Protein AF-A0A4V5P9Q8-F1 (afdb_monomer_lite)

Foldseek 3Di:
DPDCVVCLVVLQVDDQVVLVVVVVVCLVVVNDDPVCVVSSHDPVCCVVVVVVVVVSVQVPLPLEAAPPPDPDAAQPDALVNLLVSQQSRANNAEYHQARPARYELSSLLSNLARYLYQEYEHANYQYALVSLLSNCPGPNNQRHAEYHHENHPRYDVVSVVSCVVRYPDYHYDDPPDD

pLDDT: mean 72.78, std 16.83, range [31.58, 96.69]

Structure (mmCIF, N/CA/C/O backbone):
data_AF-A0A4V5P9Q8-F1
#
_entry.id   AF-A0A4V5P9Q8-F1
#
loop_
_atom_site.group_PDB
_atom_site.id
_atom_site.type_symbol
_atom_site.label_atom_id
_atom_site.label_alt_id
_atom_site.label_comp_id
_atom_site.label_asym_id
_atom_site.label_entity_id
_atom_site.label_seq_id
_atom_site.pdbx_PDB_ins_code
_atom_site.Cartn_x
_atom_site.Cartn_y
_atom_site.Cartn_z
_atom_site.occupancy
_atom_site.B_iso_or_equiv
_atom_site.auth_seq_id
_atom_site.auth_comp_id
_atom_site.auth_asym_id
_atom_site.auth_atom_id
_atom_site.pdbx_PDB_model_num
ATOM 1 N N . MET A 1 1 ? -2.378 26.203 17.523 1.00 41.25 1 MET A N 1
ATOM 2 C CA . MET A 1 1 ? -2.763 25.048 18.369 1.00 41.25 1 MET A CA 1
ATOM 3 C C . MET A 1 1 ? -2.561 25.432 19.824 1.00 41.25 1 MET A C 1
ATOM 5 O O . MET A 1 1 ? -1.492 25.933 20.150 1.00 41.25 1 MET A O 1
ATOM 9 N N . LYS A 1 2 ? -3.575 25.281 20.684 1.00 48.28 2 LYS A N 1
ATOM 10 C CA . LYS A 1 2 ? -3.426 25.545 22.123 1.00 48.28 2 LYS A CA 1
ATOM 11 C C . LYS A 1 2 ? -2.666 24.370 22.743 1.00 48.28 2 LYS A C 1
ATOM 13 O O . LYS A 1 2 ? -3.079 23.227 22.584 1.00 48.28 2 LYS A O 1
ATOM 18 N N . ASN A 1 3 ? -1.535 24.648 23.386 1.00 57.50 3 ASN A N 1
ATOM 19 C CA . ASN A 1 3 ? -0.688 23.628 23.993 1.00 57.50 3 ASN A CA 1
ATOM 20 C C . ASN A 1 3 ? -1.387 23.064 25.242 1.00 57.50 3 ASN A C 1
ATOM 22 O O . ASN A 1 3 ? -1.400 23.709 26.291 1.00 57.50 3 ASN A O 1
ATOM 26 N N . ILE A 1 4 ? -2.004 21.885 25.107 1.00 62.84 4 ILE A N 1
ATOM 27 C CA . ILE A 1 4 ? -2.715 21.175 26.187 1.00 62.84 4 ILE A CA 1
ATOM 28 C C . ILE A 1 4 ? -1.808 20.884 27.389 1.00 62.84 4 ILE A C 1
ATOM 30 O O . ILE A 1 4 ? -2.315 20.685 28.490 1.00 62.84 4 ILE A O 1
ATOM 34 N N . SER A 1 5 ? -0.481 20.942 27.215 1.00 63.44 5 SER A N 1
ATOM 35 C CA . SER A 1 5 ? 0.490 20.750 28.295 1.00 63.44 5 SER A CA 1
ATOM 36 C C . SER A 1 5 ? 0.242 21.643 29.511 1.00 63.44 5 SER A C 1
ATOM 38 O O . SER A 1 5 ? 0.500 21.226 30.636 1.00 63.44 5 SER A O 1
ATOM 40 N N . ARG A 1 6 ? -0.320 22.840 29.297 1.00 71.19 6 ARG A N 1
ATOM 41 C CA . ARG A 1 6 ? -0.666 23.786 30.366 1.00 71.19 6 ARG A CA 1
ATOM 42 C C . ARG A 1 6 ? -1.821 23.335 31.262 1.00 71.19 6 ARG A C 1
ATOM 44 O O . ARG A 1 6 ? -1.944 23.876 32.350 1.00 71.19 6 ARG A O 1
ATOM 51 N N . TYR A 1 7 ? -2.632 22.373 30.826 1.00 72.94 7 TYR A N 1
ATOM 52 C CA . TYR A 1 7 ? -3.821 21.895 31.544 1.00 72.94 7 TYR A CA 1
ATOM 53 C C . TYR A 1 7 ? -3.687 20.437 32.014 1.00 72.94 7 TYR A C 1
ATOM 55 O O . TYR A 1 7 ? -4.655 19.847 32.483 1.00 72.94 7 TYR A O 1
ATOM 63 N N . ILE A 1 8 ? -2.502 19.825 31.884 1.00 68.69 8 ILE A N 1
ATOM 64 C CA . ILE A 1 8 ? -2.277 18.404 32.213 1.00 68.69 8 ILE A CA 1
ATOM 65 C C . ILE A 1 8 ? -2.621 18.085 33.673 1.00 68.69 8 ILE A C 1
ATOM 67 O O . ILE A 1 8 ? -3.188 17.031 33.953 1.00 68.69 8 ILE A O 1
ATOM 71 N N . THR A 1 9 ? -2.297 18.984 34.602 1.00 73.56 9 THR A N 1
ATOM 72 C CA . THR A 1 9 ? -2.613 18.822 36.028 1.00 73.56 9 THR A CA 1
ATOM 73 C C . THR A 1 9 ? -4.116 18.760 36.271 1.00 73.56 9 THR A C 1
ATOM 75 O O . THR A 1 9 ? -4.581 17.895 37.008 1.00 73.56 9 THR A O 1
ATOM 78 N N . ASP A 1 10 ? -4.879 19.606 35.584 1.00 77.44 10 ASP A N 1
ATOM 79 C CA . ASP A 1 10 ? -6.332 19.680 35.734 1.00 77.44 10 ASP A CA 1
ATOM 80 C C . ASP A 1 10 ? -7.002 18.469 35.077 1.00 77.44 10 ASP A C 1
ATOM 82 O O . ASP A 1 10 ? -7.921 17.879 35.641 1.00 77.44 10 ASP A O 1
ATOM 86 N N . ILE A 1 11 ? -6.477 18.029 33.926 1.00 72.81 11 ILE A N 1
ATOM 87 C CA . ILE A 1 11 ? -6.927 16.823 33.217 1.00 72.81 11 ILE A CA 1
ATOM 88 C C . ILE A 1 11 ? -6.745 15.575 34.091 1.00 72.81 11 ILE A C 1
ATOM 90 O O . ILE A 1 11 ? -7.640 14.729 34.139 1.00 72.81 11 ILE A O 1
ATOM 94 N N . LYS A 1 12 ? -5.633 15.462 34.831 1.00 72.94 12 LYS A N 1
ATOM 95 C CA . LYS A 1 12 ? -5.390 14.338 35.757 1.00 72.94 12 LYS A CA 1
ATOM 96 C C . LYS A 1 12 ? -6.450 14.232 36.844 1.00 72.94 12 LYS A C 1
ATOM 98 O O . LYS A 1 12 ? -6.813 13.112 37.205 1.00 72.94 12 LYS A O 1
ATOM 103 N N . LEU A 1 13 ? -6.958 15.363 37.321 1.00 80.12 13 LEU A N 1
ATOM 104 C CA . LEU A 1 13 ? -7.962 15.434 38.382 1.00 80.12 13 LEU A CA 1
ATOM 105 C C . LEU A 1 13 ? -9.392 15.192 37.877 1.00 80.12 13 LEU A C 1
ATOM 107 O O . LEU A 1 13 ? -10.311 15.082 38.687 1.00 80.12 13 LEU A O 1
ATOM 111 N N . LEU A 1 14 ? -9.601 15.077 36.559 1.00 77.19 14 LEU A N 1
ATOM 112 C CA . LEU A 1 14 ? -10.935 14.863 36.010 1.00 77.19 14 LEU A CA 1
ATOM 113 C C . LEU A 1 14 ? -11.509 13.487 36.399 1.00 77.19 14 LEU A C 1
ATOM 115 O O . LEU A 1 14 ? -10.809 12.469 36.298 1.00 77.19 14 LEU A O 1
ATOM 119 N N . PRO A 1 15 ? -12.805 13.441 36.754 1.00 77.25 15 PRO A N 1
ATOM 120 C CA . PRO A 1 15 ? -13.561 12.206 36.900 1.00 77.25 15 PRO A CA 1
ATOM 121 C C . PRO A 1 15 ? -13.495 11.314 35.643 1.00 77.25 15 PRO A C 1
ATOM 123 O O . PRO A 1 15 ? -13.427 11.844 34.525 1.00 77.25 15 PRO A O 1
ATOM 126 N N . PRO A 1 16 ? -13.574 9.975 35.786 1.00 68.81 16 PRO A N 1
ATOM 127 C CA . PRO A 1 16 ? -13.440 9.026 34.671 1.00 68.81 16 PRO A CA 1
ATOM 128 C C . PRO A 1 16 ? -14.396 9.307 33.500 1.00 68.81 16 PRO A C 1
ATOM 130 O O . PRO A 1 16 ? -13.974 9.403 32.352 1.00 68.81 16 PRO A O 1
ATOM 133 N N . ASN A 1 17 ? -15.666 9.583 33.797 1.00 68.25 17 ASN A N 1
ATOM 134 C CA . ASN A 1 17 ? -16.697 9.902 32.805 1.00 68.25 17 ASN A CA 1
ATOM 135 C C . ASN A 1 17 ? -16.418 11.192 32.007 1.00 68.25 17 ASN A C 1
ATOM 137 O O . ASN A 1 17 ? -16.868 11.326 30.866 1.00 68.25 17 ASN A O 1
ATOM 141 N N . ILE A 1 18 ? -15.698 12.159 32.588 1.00 76.62 18 ILE A N 1
ATOM 142 C CA . ILE A 1 18 ? -15.292 13.388 31.890 1.00 76.62 18 ILE A CA 1
ATOM 143 C C . ILE A 1 18 ? -14.059 13.117 31.023 1.00 76.62 18 ILE A C 1
ATOM 145 O O . ILE A 1 18 ? -14.000 13.601 29.891 1.00 76.62 18 ILE A O 1
ATOM 149 N N . LYS A 1 19 ? -13.118 12.296 31.506 1.00 72.56 19 LYS A N 1
ATOM 150 C CA . LYS A 1 19 ? -11.954 11.841 30.729 1.00 72.56 19 LYS A CA 1
ATOM 151 C C . LYS A 1 19 ? -12.367 11.073 29.474 1.00 72.56 19 LYS A C 1
ATOM 153 O O . LYS A 1 19 ? -11.861 11.378 28.397 1.00 72.56 19 LYS A O 1
ATOM 158 N N . ASP A 1 20 ? -13.364 10.197 29.569 1.00 66.88 20 ASP A N 1
ATOM 159 C CA . ASP A 1 20 ? -13.882 9.454 28.412 1.00 66.88 20 ASP A CA 1
ATOM 160 C C . ASP A 1 20 ? -14.514 10.384 27.356 1.00 66.88 20 ASP A C 1
ATOM 162 O O . ASP A 1 20 ? -14.296 10.230 26.149 1.00 66.88 20 ASP A O 1
ATOM 166 N N . ARG A 1 21 ? -15.263 11.409 27.793 1.00 69.56 21 ARG A N 1
ATOM 167 C CA . ARG A 1 21 ? -15.819 12.434 26.889 1.00 69.56 21 ARG A CA 1
ATOM 168 C C . ARG A 1 21 ? -14.725 13.283 26.243 1.00 69.56 21 ARG A C 1
ATOM 170 O O . ARG A 1 21 ? -14.795 13.547 25.042 1.00 69.56 21 ARG A O 1
ATOM 177 N N . LEU A 1 22 ? -13.721 13.691 27.019 1.00 72.19 22 LEU A N 1
ATOM 178 C CA . LEU A 1 22 ? -12.580 14.470 26.539 1.00 72.19 22 LEU A CA 1
ATOM 179 C C . LEU A 1 22 ? -11.778 13.681 25.496 1.00 72.19 22 LEU A C 1
ATOM 181 O O . LEU A 1 22 ? -11.485 14.203 24.421 1.00 72.19 22 LEU A O 1
ATOM 185 N N . PHE A 1 23 ? -11.512 12.405 25.772 1.00 68.19 23 PHE A N 1
ATOM 186 C CA . PHE A 1 23 ? -10.877 11.478 24.845 1.00 68.19 23 PHE A CA 1
ATOM 187 C C . PHE A 1 23 ? -11.643 11.387 23.517 1.00 68.19 23 PHE A C 1
ATOM 189 O O . PHE A 1 23 ? -11.046 11.543 22.450 1.00 68.19 23 PHE A O 1
ATOM 196 N N . LYS A 1 24 ? -12.973 11.221 23.560 1.00 57.22 24 LYS A N 1
ATOM 197 C CA . LYS A 1 24 ? -13.806 11.131 22.348 1.00 57.22 24 LYS A CA 1
ATOM 198 C C . LYS A 1 24 ? -13.739 12.403 21.496 1.00 57.22 24 LYS A C 1
ATOM 200 O O . LYS A 1 24 ? -13.590 12.315 20.280 1.00 57.22 24 LYS A O 1
ATOM 205 N N . ILE A 1 25 ? -13.806 13.579 22.122 1.00 58.94 25 ILE A N 1
ATOM 206 C CA . ILE A 1 25 ? -13.705 14.870 21.422 1.00 58.94 25 ILE A CA 1
ATOM 207 C C . ILE A 1 25 ? -12.318 15.032 20.782 1.00 58.94 25 ILE A C 1
ATOM 209 O O . ILE A 1 25 ? -12.221 15.363 19.601 1.00 58.94 25 ILE A O 1
ATOM 213 N N . MET A 1 26 ? -11.247 14.750 21.530 1.00 63.28 26 MET A N 1
ATOM 214 C CA . MET A 1 26 ? -9.870 14.876 21.035 1.00 63.28 26 MET A CA 1
ATOM 215 C C . MET A 1 26 ? -9.541 13.862 19.933 1.00 63.28 26 MET A C 1
ATOM 217 O O . MET A 1 26 ? -8.781 14.185 19.018 1.00 63.28 26 MET A O 1
ATOM 221 N N . SER A 1 27 ? -10.135 12.666 19.991 1.00 55.69 27 SER A N 1
ATOM 222 C CA . SER A 1 27 ? -10.032 11.642 18.948 1.00 55.69 27 SER A CA 1
ATOM 223 C C . SER A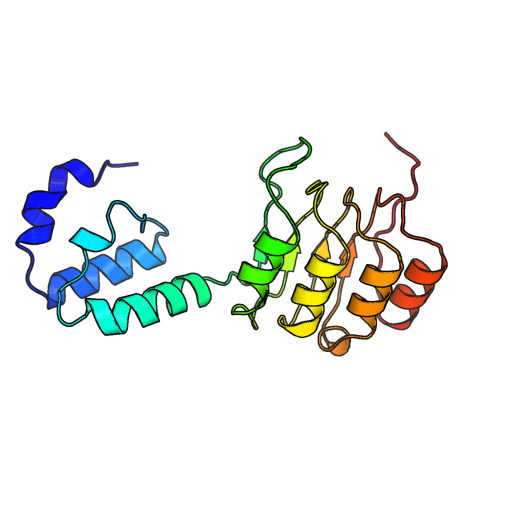 1 27 ? -10.647 12.125 17.633 1.00 55.69 27 SER A C 1
ATOM 225 O O . SER A 1 27 ? -9.966 12.117 16.609 1.00 55.69 27 SER A O 1
ATOM 227 N N . VAL A 1 28 ? -11.883 12.638 17.664 1.00 52.72 28 VAL A N 1
ATOM 228 C CA . VAL A 1 28 ? -12.575 13.171 16.471 1.00 52.72 28 VAL A CA 1
ATOM 229 C C . VAL A 1 28 ? -11.836 14.370 15.870 1.00 52.72 28 VAL A C 1
ATOM 231 O O . VAL A 1 28 ? -11.835 14.557 14.657 1.00 52.72 28 VAL A O 1
ATOM 234 N N . GLN A 1 29 ? -11.178 15.175 16.704 1.00 57.53 29 GLN A N 1
ATOM 235 C CA . GLN A 1 29 ? -10.422 16.350 16.269 1.00 57.53 29 GLN A CA 1
ATOM 236 C C . GLN A 1 29 ? -8.985 16.038 15.815 1.00 57.53 29 GLN A C 1
ATOM 238 O O . GLN A 1 29 ? -8.269 16.963 15.428 1.00 57.53 29 GLN A O 1
ATOM 243 N N . GLY A 1 30 ? -8.534 14.778 15.882 1.00 58.69 30 GLY A N 1
ATOM 244 C CA . GLY A 1 30 ? -7.168 14.390 15.509 1.00 58.69 30 GLY A CA 1
ATOM 245 C C . GLY A 1 30 ? -6.083 14.990 16.413 1.00 58.69 30 GLY A C 1
ATOM 246 O O . GLY A 1 30 ? -4.952 15.188 15.979 1.00 58.69 30 GLY A O 1
ATOM 247 N N . GLN A 1 31 ? -6.420 15.318 17.663 1.00 62.53 31 GL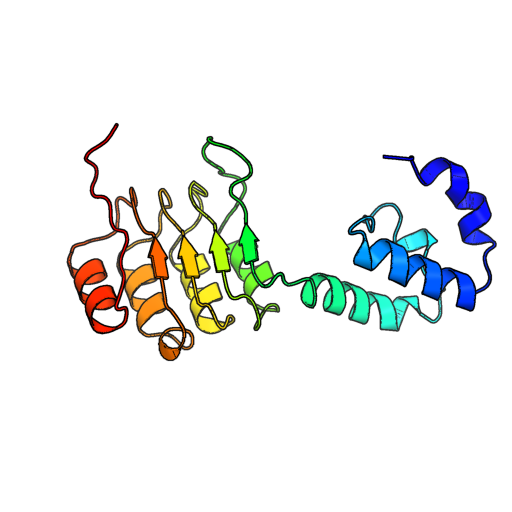N A N 1
ATOM 248 C CA . GLN A 1 31 ? -5.516 15.978 18.615 1.00 62.53 31 GLN A CA 1
ATOM 249 C C . GLN A 1 31 ? -4.870 15.001 19.607 1.00 62.53 31 GLN A C 1
ATOM 251 O O . GLN A 1 31 ? -4.185 15.433 20.535 1.00 62.53 31 GLN A O 1
ATOM 256 N N . ILE A 1 32 ? -5.078 13.693 19.435 1.00 59.94 32 ILE A N 1
ATOM 257 C CA . ILE A 1 32 ? -4.432 12.668 20.259 1.00 59.94 32 ILE A CA 1
ATOM 258 C C . ILE A 1 32 ? -3.000 12.457 19.774 1.00 59.94 32 ILE A C 1
ATOM 260 O O . ILE A 1 32 ? -2.751 12.171 18.605 1.00 59.94 32 ILE A O 1
ATOM 264 N N . THR A 1 33 ? -2.056 12.575 20.698 1.00 60.56 33 THR A N 1
ATOM 265 C CA . THR A 1 33 ? -0.628 12.358 20.473 1.00 60.56 33 THR A CA 1
ATOM 266 C C . THR A 1 33 ? -0.091 11.391 21.521 1.00 60.56 33 THR A C 1
ATOM 268 O O . THR A 1 33 ? -0.658 11.237 22.604 1.00 60.56 33 THR A O 1
ATOM 271 N N . HIS A 1 34 ? 1.064 10.780 21.250 1.00 56.22 34 HIS A N 1
ATOM 272 C CA . HIS A 1 34 ? 1.743 9.924 22.229 1.00 56.22 34 HIS A CA 1
ATOM 273 C C . HIS A 1 34 ? 2.029 10.650 23.563 1.00 56.22 34 HIS A C 1
ATOM 275 O O . HIS A 1 34 ? 2.121 10.021 24.610 1.00 56.22 34 HIS A O 1
ATOM 281 N N . SER A 1 35 ? 2.157 11.981 23.543 1.00 62.75 35 SER A N 1
ATOM 282 C CA . SER A 1 35 ? 2.457 12.795 24.726 1.00 62.75 35 SER A CA 1
ATOM 283 C C . SER A 1 35 ? 1.243 13.160 25.585 1.00 62.75 35 SER A C 1
ATOM 285 O O . SER A 1 35 ? 1.431 13.492 26.751 1.00 62.75 35 SER A O 1
ATOM 287 N N . ASN A 1 36 ? 0.018 13.122 25.050 1.00 64.00 36 ASN A N 1
ATOM 288 C CA . ASN A 1 36 ? -1.190 13.476 25.809 1.00 64.00 36 ASN A CA 1
ATOM 289 C C . ASN A 1 36 ? -2.087 12.271 26.128 1.00 64.00 36 ASN A C 1
ATOM 291 O O . ASN A 1 36 ? -2.878 12.331 27.069 1.00 64.00 36 ASN A O 1
ATOM 295 N N . ILE A 1 37 ? -1.919 11.162 25.405 1.00 63.91 37 ILE A N 1
ATOM 296 C CA . ILE A 1 37 ? -2.753 9.968 25.535 1.00 63.91 37 ILE A CA 1
ATOM 297 C C . ILE A 1 37 ? -2.718 9.356 26.940 1.00 63.91 37 ILE A C 1
ATOM 299 O O . ILE A 1 37 ? -3.743 8.927 27.453 1.00 63.91 37 ILE A O 1
ATOM 303 N N . SER A 1 38 ? -1.565 9.345 27.610 1.00 68.62 38 SER A N 1
ATOM 304 C CA . SER A 1 38 ? -1.450 8.770 28.954 1.00 68.62 38 SER A CA 1
ATOM 305 C C . SER A 1 38 ? -2.202 9.566 30.020 1.00 68.62 38 SER A C 1
ATOM 307 O O . SER A 1 38 ? -2.535 8.995 31.056 1.00 68.62 38 SER A O 1
ATOM 309 N N . GLU A 1 39 ? -2.452 10.853 29.761 1.00 73.25 39 GLU A N 1
ATOM 310 C CA . GLU A 1 39 ? -3.049 11.796 30.711 1.00 73.25 39 GLU A CA 1
ATOM 311 C C . GLU A 1 39 ? -4.572 11.872 30.589 1.00 73.25 39 GLU A C 1
ATOM 313 O O . GLU A 1 39 ? -5.269 12.077 31.583 1.00 73.25 39 GLU A O 1
ATOM 318 N N . ILE A 1 40 ? -5.097 11.660 29.381 1.00 68.62 40 ILE A N 1
ATOM 319 C CA . ILE A 1 40 ? -6.540 11.678 29.105 1.00 68.62 40 ILE A CA 1
ATOM 320 C C . ILE A 1 40 ? -7.231 10.333 29.385 1.00 68.62 40 ILE A C 1
ATOM 322 O O . ILE A 1 40 ? -8.455 10.280 29.368 1.00 68.62 40 ILE A O 1
ATOM 326 N N . LEU A 1 41 ? -6.480 9.255 29.649 1.00 58.00 41 LEU A N 1
ATOM 327 C CA . LEU A 1 41 ? -7.021 7.907 29.875 1.00 58.00 41 LEU A CA 1
ATOM 328 C C . LEU A 1 41 ? -7.085 7.536 31.364 1.00 58.00 41 LEU A C 1
ATOM 330 O O . LEU A 1 41 ? -6.107 7.685 32.099 1.00 58.00 41 LEU A O 1
ATOM 334 N N . HIS A 1 42 ? -8.221 6.986 31.804 1.00 64.44 42 HIS A N 1
ATOM 335 C CA . HIS A 1 42 ? -8.386 6.412 33.143 1.00 64.44 42 HIS A CA 1
ATOM 336 C C . HIS A 1 42 ? -7.848 4.958 33.190 1.00 64.44 42 HIS A C 1
ATOM 338 O O . HIS A 1 42 ? -7.920 4.256 32.184 1.00 64.44 42 HIS A O 1
ATOM 344 N N . PRO A 1 43 ? -7.270 4.473 34.309 1.00 49.25 43 PRO A N 1
ATOM 345 C CA . PRO A 1 43 ? -6.651 3.143 34.418 1.00 49.25 43 PRO A CA 1
ATOM 346 C C . PRO A 1 43 ? -7.520 1.950 33.996 1.00 49.25 43 PRO A C 1
ATOM 348 O O . PRO A 1 43 ? -7.005 1.065 33.320 1.00 49.25 43 PRO A O 1
ATOM 351 N N . GLU A 1 44 ? -8.812 1.926 34.322 1.00 49.44 44 GLU A N 1
ATOM 352 C CA . GLU A 1 44 ? -9.711 0.837 33.888 1.00 49.44 44 GLU A CA 1
ATOM 353 C C . GLU A 1 44 ? -9.966 0.872 32.380 1.00 49.44 44 GLU A C 1
ATOM 355 O O . GLU A 1 44 ? -10.020 -0.161 31.717 1.00 49.44 44 GLU A O 1
ATOM 360 N N . SER A 1 45 ? -10.017 2.075 31.810 1.00 47.19 45 SER A N 1
ATOM 361 C CA . SER A 1 45 ? -10.203 2.257 30.385 1.00 47.19 45 SER A CA 1
ATOM 362 C C . SER A 1 45 ? -8.880 2.204 29.610 1.00 47.19 45 SER A C 1
ATOM 364 O O . SER A 1 45 ? -8.909 2.006 28.411 1.00 47.19 45 SER A O 1
ATOM 366 N N . LYS A 1 46 ? -7.693 2.209 30.240 1.00 45.16 46 LYS A N 1
ATOM 367 C CA . LYS A 1 46 ? -6.399 2.037 29.541 1.00 45.16 46 LYS A CA 1
ATOM 368 C C . LYS A 1 46 ? -6.280 0.722 28.774 1.00 45.16 46 LYS A C 1
ATOM 370 O O . LYS A 1 46 ? -5.646 0.738 27.729 1.00 45.16 46 LYS A O 1
ATOM 375 N N . LEU A 1 47 ? -6.840 -0.391 29.254 1.00 38.22 47 LEU A N 1
ATOM 376 C CA . LEU A 1 47 ? -6.679 -1.701 28.603 1.00 38.22 47 LEU A CA 1
ATOM 377 C C . LEU A 1 47 ? -7.662 -1.894 27.437 1.00 38.22 47 LEU A C 1
ATOM 379 O O . LEU A 1 47 ? -7.271 -2.362 26.365 1.00 38.22 47 LEU A O 1
ATOM 383 N N . GLU A 1 48 ? -8.914 -1.466 27.617 1.00 37.97 48 GLU A N 1
ATOM 384 C CA . GLU A 1 48 ? -9.911 -1.431 26.542 1.00 37.97 48 GLU A CA 1
ATOM 385 C C . GLU A 1 48 ? -9.638 -0.311 25.542 1.00 37.97 48 GLU A C 1
ATOM 387 O O . GLU A 1 48 ? -9.826 -0.522 24.353 1.00 37.97 48 GLU A O 1
ATOM 392 N N . ILE A 1 49 ? -9.118 0.837 25.983 1.00 41.03 49 ILE A N 1
ATOM 393 C CA . ILE A 1 49 ? -8.766 1.979 25.137 1.00 41.03 49 ILE A CA 1
ATOM 394 C C . ILE A 1 49 ? -7.380 1.824 24.507 1.00 41.03 49 ILE A C 1
ATOM 396 O O . ILE A 1 49 ? -7.196 2.340 23.423 1.00 41.03 49 ILE A O 1
ATOM 400 N N . TYR A 1 50 ? -6.411 1.061 25.028 1.00 41.50 50 TYR A N 1
ATOM 401 C CA . TYR A 1 50 ? -5.236 0.708 24.202 1.00 41.50 50 TYR A CA 1
ATOM 402 C C . TYR A 1 50 ? -5.666 -0.131 23.000 1.00 41.50 50 TYR A C 1
ATOM 404 O O . TYR A 1 50 ? -5.231 0.118 21.876 1.00 41.50 50 TYR A O 1
ATOM 412 N N . LYS A 1 51 ? -6.589 -1.076 23.225 1.00 44.22 51 LYS A N 1
ATOM 413 C CA . LYS A 1 51 ? -7.239 -1.822 22.148 1.00 44.22 51 LYS A CA 1
ATOM 414 C C . LYS A 1 51 ? -8.098 -0.913 21.286 1.00 44.22 51 LYS A C 1
ATOM 416 O O . LYS A 1 51 ? -7.950 -0.996 20.084 1.00 44.22 51 LYS A O 1
ATOM 421 N N . ALA A 1 52 ? -8.921 -0.033 21.853 1.00 39.25 52 ALA A N 1
ATOM 422 C CA . ALA A 1 52 ? -9.846 0.822 21.118 1.00 39.25 52 ALA A CA 1
ATOM 423 C C . ALA A 1 52 ? -9.183 2.049 20.482 1.00 39.25 52 ALA A C 1
ATOM 425 O O . ALA A 1 52 ? -9.723 2.546 19.520 1.00 39.25 52 ALA A O 1
ATOM 426 N N . VAL A 1 53 ? -8.025 2.526 20.947 1.00 44.53 53 VAL A N 1
ATOM 427 C CA . VAL A 1 53 ? -7.180 3.565 20.323 1.00 44.53 53 VAL A CA 1
ATOM 428 C C . VAL A 1 53 ? -6.348 2.954 19.237 1.00 44.53 53 VAL A C 1
ATOM 430 O O . VAL A 1 53 ? -6.257 3.570 18.195 1.00 44.53 53 VAL A O 1
ATOM 433 N N . ILE A 1 54 ? -5.777 1.761 19.416 1.00 48.38 54 ILE A N 1
ATOM 434 C CA . ILE A 1 54 ? -5.251 1.033 18.264 1.00 48.38 54 ILE A CA 1
ATOM 435 C C . ILE A 1 54 ? -6.410 0.815 17.294 1.00 48.38 54 ILE A C 1
ATOM 437 O O . ILE A 1 54 ? -6.333 1.301 16.186 1.00 48.38 54 ILE A O 1
ATOM 441 N N . PHE A 1 55 ? -7.553 0.284 17.723 1.00 43.81 55 PHE A N 1
ATOM 442 C CA . PHE A 1 55 ? -8.746 0.117 16.892 1.00 43.81 55 PHE A CA 1
ATOM 443 C C . PHE A 1 55 ? -9.323 1.438 16.352 1.00 43.81 55 PHE A C 1
ATOM 445 O O . PHE A 1 55 ? -9.981 1.385 15.337 1.00 43.81 55 PHE A O 1
ATOM 452 N N . GLN A 1 56 ? -9.073 2.612 16.950 1.00 41.19 56 GLN A N 1
ATOM 453 C CA . GLN A 1 56 ? -9.562 3.934 16.515 1.00 41.19 56 GLN A CA 1
ATOM 454 C C . GLN A 1 56 ? -8.532 4.700 15.689 1.00 41.19 56 GLN A C 1
ATOM 456 O O . GLN A 1 56 ? -8.939 5.465 14.835 1.00 41.19 56 GLN A O 1
ATOM 461 N N . ILE A 1 57 ? -7.235 4.460 15.877 1.00 46.88 57 ILE A N 1
ATOM 462 C CA . ILE A 1 57 ? -6.154 4.745 14.922 1.00 46.88 57 ILE A CA 1
ATOM 463 C C . ILE A 1 57 ? -6.356 3.857 13.684 1.00 46.88 57 ILE A C 1
ATOM 465 O O . ILE A 1 57 ? -6.090 4.285 12.564 1.00 46.88 57 ILE A O 1
ATOM 469 N N . LEU A 1 58 ? -6.915 2.659 13.892 1.00 44.91 58 LEU A N 1
ATOM 470 C CA . LEU A 1 58 ? -7.343 1.715 12.869 1.00 44.91 58 LEU A CA 1
ATOM 471 C C . LEU A 1 58 ? -8.791 1.915 12.364 1.00 44.91 58 LEU A C 1
ATOM 473 O O . LEU A 1 58 ? -9.145 1.426 11.306 1.00 44.91 58 LEU A O 1
ATOM 477 N N . LEU A 1 59 ? -9.669 2.646 13.050 1.00 42.72 59 LEU A N 1
ATOM 478 C CA . LEU A 1 59 ? -10.976 3.081 12.514 1.00 42.72 59 LEU A CA 1
ATOM 479 C C . LEU A 1 59 ? -10.843 4.470 11.893 1.00 42.72 59 LEU A C 1
ATOM 481 O O . LEU A 1 59 ? -11.575 4.815 10.974 1.00 42.72 59 LEU A O 1
ATOM 485 N N . SER A 1 60 ? -9.851 5.241 12.334 1.00 47.34 60 SER A N 1
ATOM 486 C CA . SER A 1 60 ? -9.203 6.280 11.552 1.00 47.34 60 SER A CA 1
ATOM 487 C C . SER A 1 60 ? -8.178 5.685 10.586 1.00 47.34 60 SER A C 1
ATOM 489 O O . SER A 1 60 ? -7.373 6.458 10.068 1.00 47.34 60 SER A O 1
ATOM 491 N N . CYS A 1 61 ? -8.213 4.365 10.294 1.00 48.28 61 CYS A N 1
ATOM 492 C CA . CYS A 1 61 ? -7.832 3.862 8.972 1.00 48.28 61 CYS A CA 1
ATOM 493 C C . CYS A 1 61 ? -8.760 4.578 8.006 1.00 48.28 61 CYS A C 1
ATOM 495 O O . CYS A 1 61 ? -9.874 4.164 7.695 1.00 48.28 61 CYS A O 1
ATOM 497 N N . THR A 1 62 ? -8.291 5.756 7.647 1.00 54.78 62 THR A N 1
ATOM 498 C CA . THR A 1 62 ? -8.839 6.663 6.684 1.00 54.78 62 THR A CA 1
ATOM 499 C C . THR A 1 62 ? -9.367 5.858 5.510 1.00 54.78 62 THR A C 1
ATOM 501 O O . THR A 1 62 ? -8.649 5.011 4.981 1.00 54.78 62 THR A O 1
ATOM 504 N N . TYR A 1 63 ? -10.549 6.215 5.012 1.00 64.44 63 TYR A N 1
ATOM 505 C CA . TYR A 1 63 ? -10.925 5.887 3.637 1.00 64.44 63 TYR A CA 1
ATOM 506 C C . TYR A 1 63 ? -9.765 6.177 2.662 1.00 64.44 63 TYR A C 1
ATOM 508 O O . TYR A 1 63 ? -9.671 5.531 1.630 1.00 64.44 63 TYR A O 1
ATOM 516 N N . LYS A 1 64 ? -8.872 7.126 2.995 1.00 72.00 64 LYS A N 1
ATOM 517 C CA . LYS A 1 64 ? -7.773 7.604 2.156 1.00 72.00 64 LYS A CA 1
ATOM 518 C C . LYS A 1 64 ? -6.452 7.767 2.925 1.00 72.00 64 LYS A C 1
ATOM 520 O O . LYS A 1 64 ? -6.314 8.703 3.709 1.00 72.00 64 LYS A O 1
ATOM 525 N N . LEU A 1 65 ? -5.458 6.927 2.656 1.00 74.56 65 LEU A N 1
ATOM 526 C CA . LEU A 1 65 ? -4.073 7.117 3.089 1.00 74.56 65 LEU A CA 1
ATOM 527 C C . LEU A 1 65 ? -3.383 8.059 2.102 1.00 74.56 65 LEU A C 1
ATOM 529 O O . LEU A 1 65 ? -3.196 7.700 0.945 1.00 74.56 65 LEU A O 1
ATOM 533 N N . ASN A 1 66 ? -2.977 9.249 2.538 1.00 70.88 66 ASN A N 1
ATOM 534 C CA . ASN A 1 66 ? -2.242 10.186 1.690 1.00 70.88 66 ASN A CA 1
ATOM 535 C C . ASN A 1 66 ? -0.888 10.537 2.310 1.00 70.88 66 ASN A C 1
ATOM 537 O O . ASN A 1 66 ? -0.822 11.213 3.335 1.00 70.88 66 ASN A O 1
ATOM 541 N N . LEU A 1 67 ? 0.190 10.090 1.664 1.00 66.31 67 LEU A N 1
ATOM 542 C CA . LEU A 1 67 ? 1.574 10.349 2.063 1.00 66.31 67 LEU A CA 1
ATOM 543 C C . LEU A 1 67 ? 2.275 11.369 1.144 1.00 66.31 67 LEU A C 1
ATOM 545 O O . LEU A 1 67 ? 3.494 11.526 1.206 1.00 66.31 67 LEU A O 1
ATOM 549 N N . ASN A 1 68 ? 1.528 12.107 0.316 1.00 66.56 68 ASN A N 1
ATOM 550 C CA . ASN A 1 68 ? 2.053 13.122 -0.607 1.00 66.56 68 ASN A CA 1
ATOM 551 C C . ASN A 1 68 ? 2.277 14.486 0.066 1.00 66.56 68 ASN A C 1
ATOM 553 O O . ASN A 1 68 ? 1.900 15.523 -0.475 1.00 66.56 68 ASN A O 1
ATOM 557 N N . SER A 1 69 ? 2.903 14.507 1.243 1.00 54.78 69 SER A N 1
ATOM 558 C CA . SER A 1 69 ? 3.112 15.742 2.017 1.00 54.78 69 SER A CA 1
ATOM 559 C C . SER A 1 69 ? 4.134 16.709 1.406 1.00 54.78 69 SER A C 1
ATOM 561 O O . SER A 1 69 ? 4.171 17.878 1.778 1.00 54.78 69 SER A O 1
ATOM 563 N N . SER A 1 70 ? 4.970 16.238 0.478 1.00 56.03 70 SER A N 1
ATOM 564 C CA . SER A 1 70 ? 6.054 17.005 -0.139 1.00 56.03 70 SER A CA 1
ATOM 565 C C . SER A 1 70 ? 6.206 16.660 -1.621 1.00 56.03 70 SER A C 1
ATOM 567 O O . SER A 1 70 ? 5.856 15.560 -2.068 1.00 56.03 70 SER A O 1
ATOM 569 N N . LYS A 1 71 ? 6.763 17.612 -2.382 1.00 63.03 71 LYS A N 1
ATOM 570 C CA . LYS A 1 71 ? 7.170 17.404 -3.773 1.00 63.03 71 LYS A CA 1
ATOM 571 C C . LYS A 1 71 ? 8.496 1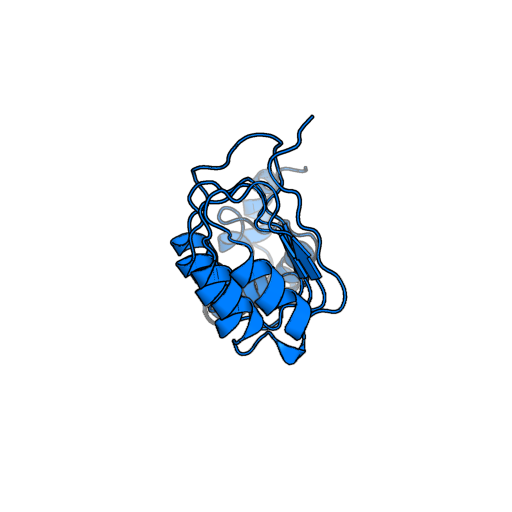6.629 -3.897 1.00 63.03 71 LYS A C 1
ATOM 573 O O . LYS A 1 71 ? 8.824 16.220 -5.004 1.00 63.03 71 LYS A O 1
ATOM 578 N N . GLU A 1 72 ? 9.215 16.378 -2.814 1.00 63.56 72 GLU A N 1
ATOM 579 C CA . GLU A 1 72 ? 10.493 15.657 -2.827 1.00 63.56 72 GLU A CA 1
ATOM 580 C C . GLU A 1 72 ? 10.326 14.136 -2.677 1.00 63.56 72 GLU A C 1
ATOM 582 O O . GLU A 1 72 ? 9.262 13.637 -2.289 1.00 63.56 72 GLU A O 1
ATOM 587 N N . ASN A 1 73 ? 11.401 13.400 -2.979 1.00 61.03 73 ASN A N 1
ATOM 588 C CA . ASN A 1 73 ? 11.467 11.955 -2.784 1.00 61.03 73 ASN A CA 1
ATOM 589 C C . ASN A 1 73 ? 11.488 11.603 -1.292 1.00 61.03 73 ASN A C 1
ATOM 591 O O . ASN A 1 73 ? 12.303 12.101 -0.518 1.00 61.03 73 ASN A O 1
ATOM 595 N N . ARG A 1 74 ? 10.604 10.688 -0.895 1.00 65.31 74 ARG A N 1
ATOM 596 C CA . ARG A 1 74 ? 10.462 10.187 0.473 1.00 65.31 74 ARG A CA 1
ATOM 597 C C . ARG A 1 74 ? 11.175 8.851 0.603 1.00 65.31 74 ARG A C 1
ATOM 599 O O . ARG A 1 74 ? 10.650 7.809 0.223 1.00 65.31 74 ARG A O 1
ATOM 606 N N . ILE A 1 75 ? 12.369 8.889 1.177 1.00 66.19 75 ILE A N 1
ATOM 607 C CA . ILE A 1 75 ? 13.173 7.688 1.440 1.00 66.19 75 ILE A CA 1
ATOM 608 C C . ILE A 1 75 ? 12.817 7.013 2.775 1.00 66.19 75 ILE A C 1
ATOM 610 O O . ILE A 1 75 ? 13.114 5.839 2.975 1.00 66.19 75 ILE A O 1
ATOM 614 N N . SER A 1 76 ? 12.165 7.729 3.696 1.00 64.25 76 SER A N 1
ATOM 615 C CA . SER A 1 76 ? 11.789 7.197 5.013 1.00 64.25 76 SER A CA 1
ATOM 616 C C . SER A 1 76 ? 10.543 6.305 4.984 1.00 64.25 76 SER A C 1
ATOM 618 O O . SER A 1 76 ? 10.349 5.495 5.889 1.00 64.25 76 SER A O 1
ATOM 620 N N . ILE A 1 77 ? 9.705 6.419 3.948 1.00 69.81 77 ILE A N 1
ATOM 621 C CA . ILE A 1 77 ? 8.530 5.564 3.760 1.00 69.81 77 ILE A CA 1
ATOM 622 C C . ILE A 1 77 ? 8.950 4.308 2.998 1.00 69.81 77 ILE A C 1
ATOM 624 O O . ILE A 1 77 ? 9.483 4.390 1.894 1.00 69.81 77 ILE A O 1
ATOM 628 N N . THR A 1 78 ? 8.703 3.145 3.597 1.00 75.06 78 THR A N 1
ATOM 629 C CA . THR A 1 78 ? 9.144 1.841 3.081 1.00 75.06 78 THR A CA 1
ATOM 630 C C . THR A 1 78 ? 7.992 0.844 3.026 1.00 75.06 78 THR A C 1
ATOM 632 O O . THR A 1 78 ? 6.992 0.998 3.736 1.00 75.06 78 THR A O 1
ATOM 635 N N . SER A 1 79 ? 8.167 -0.239 2.264 1.00 79.75 79 SER A N 1
ATOM 636 C CA . SER A 1 79 ? 7.219 -1.364 2.211 1.00 79.75 79 SER A CA 1
ATOM 637 C C . SER A 1 79 ? 6.901 -1.957 3.587 1.00 79.75 79 SER A C 1
ATOM 639 O O . SER A 1 79 ? 5.761 -2.341 3.837 1.00 79.75 79 SER A O 1
ATOM 641 N N . LYS A 1 80 ? 7.863 -1.962 4.522 1.00 72.75 80 LYS A N 1
ATOM 642 C CA . LYS A 1 80 ? 7.631 -2.397 5.912 1.00 72.75 80 LYS A CA 1
ATOM 643 C C . LYS A 1 80 ? 6.620 -1.501 6.629 1.00 72.75 80 LYS A C 1
ATOM 645 O O . LYS A 1 80 ? 5.724 -2.008 7.299 1.00 72.75 80 LYS A O 1
ATOM 650 N N . GLY A 1 81 ? 6.742 -0.184 6.457 1.00 68.94 81 GLY A N 1
ATOM 651 C CA . GLY A 1 81 ? 5.794 0.787 7.004 1.00 68.94 81 GLY A CA 1
ATOM 652 C C . GLY A 1 81 ? 4.403 0.638 6.390 1.00 68.94 81 GLY A C 1
ATOM 653 O O . GLY A 1 81 ? 3.418 0.571 7.120 1.00 68.94 81 GLY A O 1
ATOM 654 N N . ILE A 1 82 ? 4.322 0.489 5.063 1.00 77.38 82 ILE A N 1
ATOM 655 C CA . ILE A 1 82 ? 3.042 0.261 4.375 1.00 77.38 82 ILE A CA 1
ATOM 656 C C . ILE A 1 82 ? 2.392 -1.044 4.828 1.00 77.38 82 ILE A C 1
ATOM 658 O O . ILE A 1 82 ? 1.205 -1.047 5.126 1.00 77.38 82 ILE A O 1
ATOM 662 N N . LYS A 1 83 ? 3.153 -2.132 4.979 1.00 75.38 83 LYS A N 1
ATOM 663 C CA . LYS A 1 83 ? 2.630 -3.404 5.493 1.00 75.38 83 LYS A CA 1
ATOM 664 C C . LYS A 1 83 ? 2.074 -3.279 6.911 1.00 75.38 83 LYS A C 1
ATOM 666 O O . LYS A 1 83 ? 1.017 -3.843 7.194 1.00 75.38 83 LYS A O 1
ATOM 671 N N . ALA A 1 84 ? 2.756 -2.538 7.785 1.00 68.75 84 ALA A N 1
ATOM 672 C CA . ALA A 1 84 ? 2.294 -2.294 9.150 1.00 68.75 84 ALA A CA 1
ATOM 673 C C . ALA A 1 84 ? 0.961 -1.526 9.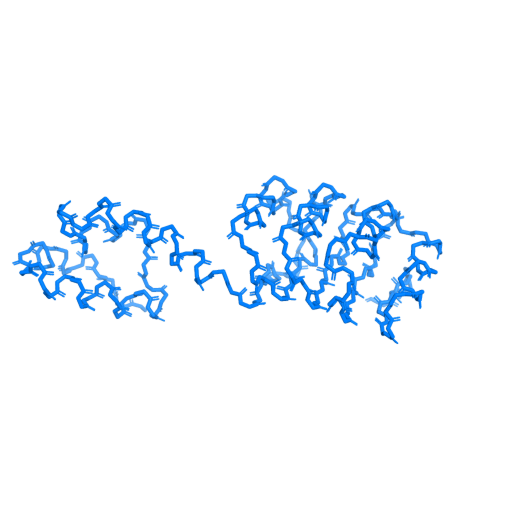189 1.00 68.75 84 ALA A C 1
ATOM 675 O O . ALA A 1 84 ? 0.144 -1.786 10.068 1.00 68.75 84 ALA A O 1
ATOM 676 N N . VAL A 1 85 ? 0.725 -0.635 8.219 1.00 70.19 85 VAL A N 1
ATOM 677 C CA . VAL A 1 85 ? -0.551 0.083 8.058 1.00 70.19 85 VAL A CA 1
ATOM 678 C C . VAL A 1 85 ? -1.611 -0.788 7.380 1.00 70.19 85 VAL A C 1
ATOM 680 O O . VAL A 1 85 ? -2.745 -0.826 7.835 1.00 70.19 85 VAL A O 1
ATOM 683 N N . ALA A 1 86 ? -1.259 -1.516 6.320 1.00 76.19 86 ALA A N 1
ATOM 684 C CA . ALA A 1 86 ? -2.198 -2.307 5.529 1.00 76.19 86 ALA A CA 1
ATOM 685 C C . ALA A 1 86 ? -2.787 -3.484 6.318 1.00 76.19 86 ALA A C 1
ATOM 687 O O . ALA A 1 86 ? -3.987 -3.725 6.245 1.00 76.19 86 ALA A O 1
ATOM 688 N N . SER A 1 87 ? -1.959 -4.188 7.102 1.00 75.06 87 SER A N 1
ATOM 689 C CA . SER A 1 87 ? -2.365 -5.416 7.810 1.00 75.06 87 SER A CA 1
ATOM 690 C C . SER A 1 87 ? -3.603 -5.227 8.706 1.00 75.06 87 SER A C 1
ATOM 692 O O . SER A 1 87 ? -4.491 -6.074 8.673 1.00 75.06 87 SER A O 1
ATOM 694 N N . PRO A 1 88 ? -3.713 -4.138 9.487 1.00 63.28 88 PRO A N 1
ATOM 695 C CA . PRO A 1 88 ? -4.907 -3.887 10.289 1.00 63.28 88 PRO A CA 1
ATOM 696 C C . PRO A 1 88 ? -5.987 -3.009 9.610 1.00 63.28 88 PRO A C 1
ATOM 698 O O . PRO A 1 88 ? -7.058 -2.833 10.190 1.00 63.28 88 PRO A O 1
ATOM 701 N N . CYS A 1 89 ? -5.748 -2.463 8.408 1.00 67.88 89 CYS A N 1
ATOM 702 C CA . CYS A 1 89 ? -6.639 -1.506 7.730 1.00 67.88 89 CYS A CA 1
ATOM 703 C C . CYS A 1 89 ? -7.414 -2.117 6.545 1.00 67.88 89 CYS A C 1
ATOM 705 O O . CYS A 1 89 ? -7.151 -1.793 5.385 1.00 67.88 89 CYS A O 1
ATOM 707 N N . SER A 1 90 ? -8.438 -2.935 6.801 1.00 76.44 90 SER A N 1
ATOM 708 C CA . SER A 1 90 ? -9.214 -3.573 5.718 1.00 76.44 90 SER A CA 1
ATOM 709 C C . SER A 1 90 ? -10.146 -2.645 4.930 1.00 76.44 90 SER A C 1
ATOM 711 O O . SER A 1 90 ? -10.525 -2.961 3.799 1.00 76.44 90 SER A O 1
ATOM 713 N N . TYR A 1 91 ? -10.475 -1.480 5.492 1.00 73.75 91 TYR A N 1
ATOM 714 C CA . TYR A 1 91 ? -11.379 -0.482 4.902 1.00 73.75 91 TYR A CA 1
ATOM 715 C C . TYR A 1 91 ? -10.666 0.644 4.141 1.00 73.75 91 TYR A C 1
ATOM 717 O O . TYR A 1 91 ? -11.304 1.616 3.741 1.00 73.75 91 TYR A O 1
ATOM 725 N N . LEU A 1 92 ? -9.350 0.545 3.941 1.00 76.56 92 LEU A N 1
ATOM 726 C CA . LEU A 1 92 ? -8.616 1.530 3.152 1.00 76.56 92 LEU A CA 1
ATOM 727 C C . LEU A 1 92 ? -9.105 1.495 1.691 1.00 76.56 92 LEU A C 1
ATOM 729 O O . LEU A 1 92 ? -8.961 0.466 1.035 1.00 76.56 92 LEU A O 1
ATOM 733 N N . HIS A 1 93 ? -9.676 2.601 1.197 1.00 84.50 93 HIS A N 1
ATOM 734 C CA . HIS A 1 93 ? -10.190 2.723 -0.176 1.00 84.50 93 HIS A CA 1
ATOM 735 C C . HIS A 1 93 ? -9.209 3.433 -1.109 1.00 84.50 93 HIS A C 1
ATOM 737 O O . HIS A 1 93 ? -9.114 3.068 -2.272 1.00 84.50 93 HIS A O 1
ATOM 743 N N . GLU A 1 94 ? -8.479 4.440 -0.640 1.00 84.62 94 GLU A N 1
ATOM 744 C CA . GLU A 1 94 ? -7.521 5.176 -1.461 1.00 84.62 94 GLU A CA 1
ATOM 745 C C . GLU A 1 94 ? -6.145 5.188 -0.801 1.00 84.62 94 GLU A C 1
ATOM 747 O O . GLU A 1 94 ? -6.028 5.474 0.389 1.00 84.62 94 GLU A O 1
ATOM 752 N N . ALA A 1 95 ? -5.093 4.916 -1.565 1.00 85.75 95 ALA A N 1
ATOM 753 C CA . ALA A 1 95 ? -3.717 5.001 -1.091 1.00 85.75 95 ALA A CA 1
ATOM 754 C C . ALA A 1 95 ? -2.870 5.837 -2.055 1.00 85.75 95 ALA A C 1
ATOM 756 O O . ALA A 1 95 ? -2.486 5.395 -3.130 1.00 85.75 95 ALA A O 1
ATOM 757 N N . SER A 1 96 ? -2.568 7.063 -1.652 1.00 83.88 96 SER A N 1
ATOM 758 C CA . SER A 1 96 ? -1.747 8.020 -2.380 1.00 83.88 96 SER A CA 1
ATOM 759 C C . SER A 1 96 ? -0.331 8.004 -1.814 1.00 83.88 96 SER A C 1
ATOM 761 O O . SER A 1 96 ? -0.037 8.635 -0.792 1.00 83.88 96 SER A O 1
ATOM 763 N N . LEU A 1 97 ? 0.538 7.252 -2.477 1.00 83.00 97 LEU A N 1
ATOM 764 C CA . LEU A 1 97 ? 1.900 6.969 -2.048 1.00 83.00 97 LEU A CA 1
ATOM 765 C C . LEU A 1 97 ? 2.937 7.742 -2.862 1.00 83.00 97 LEU A C 1
ATOM 767 O O . LEU A 1 97 ? 3.986 8.016 -2.287 1.00 83.00 97 LEU A O 1
ATOM 771 N N . LYS A 1 98 ? 2.648 8.154 -4.109 1.00 83.81 98 LYS A N 1
ATOM 772 C CA . LYS A 1 98 ? 3.544 8.846 -5.073 1.00 83.81 98 LYS A CA 1
ATOM 773 C C . LYS A 1 98 ? 5.033 8.684 -4.738 1.00 83.81 98 LYS A C 1
ATOM 775 O O . LYS A 1 98 ? 5.421 7.580 -4.458 1.00 83.81 98 LYS A O 1
ATOM 780 N N . ARG A 1 99 ? 5.876 9.711 -4.704 1.00 78.75 99 ARG A N 1
ATOM 781 C CA . ARG A 1 99 ? 7.354 9.703 -4.538 1.00 78.75 99 ARG A CA 1
ATOM 782 C C . ARG A 1 99 ? 7.970 8.982 -3.301 1.00 78.75 99 ARG A C 1
ATOM 784 O O . ARG A 1 99 ? 8.981 9.437 -2.772 1.00 78.75 99 ARG A O 1
ATOM 791 N N . CYS A 1 100 ? 7.404 7.896 -2.780 1.00 80.19 100 CYS A N 1
ATOM 792 C CA . CYS A 1 100 ? 7.989 7.004 -1.782 1.00 80.19 100 CYS A CA 1
ATOM 793 C C . CYS A 1 100 ? 8.987 6.049 -2.449 1.00 80.19 100 CYS A C 1
ATOM 795 O O . CYS A 1 100 ? 8.669 4.897 -2.727 1.00 80.19 100 CYS A O 1
ATOM 797 N N . PHE A 1 101 ? 10.202 6.529 -2.711 1.00 84.44 101 PHE A N 1
ATOM 798 C CA . PHE A 1 101 ? 11.205 5.799 -3.494 1.00 84.44 101 PHE A CA 1
ATOM 799 C C . PHE A 1 101 ? 11.549 4.414 -2.917 1.00 84.44 101 PHE A C 1
ATOM 801 O O . PHE A 1 101 ? 11.766 3.476 -3.664 1.00 84.44 101 PHE A O 1
ATOM 808 N N . ASN A 1 102 ? 11.524 4.235 -1.595 1.00 81.06 102 ASN A N 1
ATOM 809 C CA . ASN A 1 102 ? 11.802 2.934 -0.971 1.00 81.06 102 ASN A CA 1
ATOM 810 C C . ASN A 1 102 ? 10.563 2.015 -0.870 1.00 81.06 102 ASN A C 1
ATOM 812 O O . ASN A 1 102 ? 10.577 1.029 -0.125 1.00 81.06 102 ASN A O 1
ATOM 816 N N . LEU A 1 103 ? 9.480 2.336 -1.587 1.00 87.44 103 LEU A N 1
ATOM 817 C CA . LEU A 1 103 ? 8.328 1.457 -1.763 1.00 87.44 103 LEU A CA 1
ATOM 818 C C . LEU A 1 103 ? 8.583 0.473 -2.911 1.00 87.44 103 LEU A C 1
ATOM 820 O O . LEU A 1 103 ? 8.923 0.873 -4.022 1.00 87.44 103 LEU A O 1
ATOM 824 N N . THR A 1 104 ? 8.374 -0.807 -2.626 1.00 95.25 104 THR A N 1
ATOM 825 C CA . THR A 1 104 ? 8.576 -1.942 -3.535 1.00 95.25 104 THR A CA 1
ATOM 826 C C . THR A 1 104 ? 7.298 -2.773 -3.658 1.00 95.25 104 THR A C 1
ATOM 828 O O . THR A 1 104 ? 6.302 -2.509 -2.975 1.00 95.25 104 THR A O 1
ATOM 831 N N . ASP A 1 105 ? 7.349 -3.827 -4.474 1.00 96.69 105 ASP A N 1
ATOM 832 C CA . ASP A 1 105 ? 6.254 -4.785 -4.678 1.00 96.69 105 ASP A CA 1
ATOM 833 C C . ASP A 1 105 ? 5.683 -5.344 -3.370 1.00 96.69 105 ASP A C 1
ATOM 835 O O . ASP A 1 105 ? 4.478 -5.546 -3.267 1.00 96.69 105 ASP A O 1
ATOM 839 N N . GLU A 1 106 ? 6.509 -5.526 -2.334 1.00 94.69 106 GLU A N 1
ATOM 840 C CA . GLU A 1 106 ? 6.050 -6.002 -1.022 1.00 94.69 106 GLU A CA 1
ATOM 841 C C . GLU A 1 106 ? 4.998 -5.082 -0.385 1.00 94.69 106 GLU A C 1
ATOM 843 O O . GLU A 1 106 ? 4.075 -5.557 0.280 1.00 94.69 106 GLU A O 1
ATOM 848 N N . GLY A 1 107 ? 5.132 -3.766 -0.567 1.00 90.69 107 GLY A N 1
ATOM 849 C CA . GLY A 1 107 ? 4.187 -2.794 -0.024 1.00 90.69 107 GLY A CA 1
ATOM 850 C C . GLY A 1 107 ? 2.846 -2.853 -0.751 1.00 90.69 107 GLY A C 1
ATOM 851 O O . GLY A 1 107 ? 1.796 -2.843 -0.111 1.00 90.69 107 GLY A O 1
ATOM 852 N N . VAL A 1 108 ? 2.888 -2.980 -2.080 1.00 94.75 108 VAL A N 1
ATOM 853 C CA . VAL A 1 108 ? 1.691 -3.126 -2.921 1.00 94.75 108 VAL A CA 1
ATOM 854 C C . VAL A 1 108 ? 1.002 -4.465 -2.666 1.00 94.75 108 VAL A C 1
ATOM 856 O O . VAL A 1 108 ? -0.212 -4.494 -2.499 1.00 94.75 108 VAL A O 1
ATOM 859 N N . LEU A 1 109 ? 1.761 -5.554 -2.527 1.00 95.00 109 LEU A N 1
ATOM 860 C CA . LEU A 1 109 ? 1.240 -6.865 -2.137 1.00 95.00 109 LEU A CA 1
ATOM 861 C C . LEU A 1 109 ? 0.515 -6.797 -0.789 1.00 95.00 109 LEU A C 1
ATOM 863 O O . LEU A 1 109 ? -0.588 -7.321 -0.652 1.00 95.00 109 LEU A O 1
ATOM 867 N N . ALA A 1 110 ? 1.103 -6.131 0.209 1.00 90.31 110 ALA A N 1
ATOM 868 C CA . ALA A 1 110 ? 0.461 -5.983 1.510 1.00 90.31 110 ALA A CA 1
ATOM 869 C C . ALA A 1 110 ? -0.876 -5.232 1.410 1.00 90.31 110 ALA A C 1
ATOM 871 O O . ALA A 1 110 ? -1.842 -5.629 2.059 1.00 90.31 110 ALA A O 1
ATOM 872 N N . LEU A 1 111 ? -0.948 -4.189 0.583 1.00 90.44 111 LEU A N 1
ATOM 873 C CA . LEU A 1 111 ? -2.195 -3.477 0.317 1.00 90.44 111 LEU A CA 1
ATOM 874 C C . LEU A 1 111 ? -3.215 -4.363 -0.408 1.00 90.44 111 LEU A C 1
ATOM 876 O O . LEU A 1 111 ? -4.358 -4.450 0.029 1.00 90.44 111 LEU A O 1
ATOM 880 N N . ALA A 1 112 ? -2.794 -5.066 -1.460 1.00 92.12 112 ALA A N 1
ATOM 881 C CA . ALA A 1 112 ? -3.669 -5.913 -2.265 1.00 92.12 112 ALA A CA 1
ATOM 882 C C . ALA A 1 112 ? -4.292 -7.067 -1.464 1.00 92.12 112 ALA A C 1
ATOM 884 O O . ALA A 1 112 ? -5.439 -7.444 -1.700 1.00 92.12 112 ALA A O 1
ATOM 885 N N . LEU A 1 113 ? -3.543 -7.618 -0.503 1.00 91.06 113 LEU A N 1
ATOM 886 C CA . LEU A 1 113 ? -3.998 -8.721 0.343 1.00 91.06 113 LEU A CA 1
ATOM 887 C C . LEU A 1 113 ? -4.906 -8.279 1.492 1.00 91.06 113 LEU A C 1
ATOM 889 O O . LEU A 1 113 ? -5.805 -9.026 1.870 1.00 91.06 113 LEU A O 1
ATOM 893 N N . ASN A 1 114 ? -4.646 -7.112 2.086 1.00 85.00 114 ASN A N 1
ATOM 894 C CA . ASN A 1 114 ? -5.279 -6.734 3.351 1.00 85.00 114 ASN A CA 1
ATOM 895 C C . ASN A 1 114 ? -6.351 -5.652 3.203 1.00 85.00 114 ASN A C 1
ATOM 897 O O . ASN A 1 114 ? -7.182 -5.525 4.098 1.00 85.00 114 ASN A O 1
ATOM 901 N N . CYS A 1 115 ? -6.366 -4.889 2.106 1.00 85.31 115 CYS A N 1
ATOM 902 C CA . CYS A 1 115 ? -7.226 -3.718 1.936 1.00 85.31 115 CYS A CA 1
ATOM 903 C C . CYS A 1 115 ? -8.248 -3.899 0.804 1.00 85.31 115 CYS A C 1
ATOM 905 O O . CYS A 1 115 ? -7.959 -4.485 -0.236 1.00 85.31 115 CYS A O 1
ATOM 907 N N . ARG A 1 116 ? -9.442 -3.319 0.966 1.00 82.88 116 ARG A N 1
ATOM 908 C CA . ARG A 1 116 ? -10.460 -3.204 -0.095 1.00 82.88 116 ARG A CA 1
ATOM 909 C C . ARG A 1 116 ? -10.285 -1.894 -0.869 1.00 82.88 116 ARG A C 1
ATOM 911 O O . ARG A 1 116 ? -11.105 -0.987 -0.752 1.00 82.88 116 ARG A O 1
ATOM 918 N N . LEU A 1 117 ? -9.194 -1.798 -1.621 1.00 78.31 117 LEU A N 1
ATOM 919 C CA . LEU A 1 117 ? -8.835 -0.586 -2.354 1.00 78.31 117 LEU A CA 1
ATOM 920 C C . LEU A 1 117 ? -9.783 -0.307 -3.528 1.00 78.31 117 LEU A C 1
ATOM 922 O O . LEU A 1 117 ? -10.097 -1.204 -4.301 1.00 78.31 117 LEU A O 1
ATOM 926 N N . LEU A 1 118 ? -10.155 0.963 -3.680 1.00 78.00 118 LEU A N 1
ATOM 927 C CA . LEU A 1 118 ? -10.739 1.546 -4.889 1.00 78.00 118 LEU A CA 1
ATOM 928 C C . LEU A 1 118 ? -9.664 2.247 -5.725 1.00 78.00 118 LEU A C 1
ATOM 930 O O . LEU A 1 118 ? -9.680 2.166 -6.946 1.00 78.00 118 LEU A O 1
ATOM 934 N N . LYS A 1 119 ? -8.716 2.944 -5.088 1.00 89.50 119 LYS A N 1
ATOM 935 C CA . LYS A 1 119 ? -7.713 3.750 -5.792 1.00 89.50 119 LYS A CA 1
ATOM 936 C C . LYS A 1 119 ? -6.330 3.607 -5.187 1.00 89.50 119 LYS A C 1
ATOM 938 O O . LYS A 1 119 ? -6.172 3.625 -3.966 1.00 89.50 119 LYS A O 1
ATOM 943 N N . VAL A 1 120 ? -5.305 3.553 -6.025 1.00 91.44 120 VAL A N 1
ATOM 944 C CA . VAL A 1 120 ? -3.920 3.599 -5.550 1.00 91.44 120 VAL A CA 1
ATOM 945 C C . VAL A 1 120 ? -3.031 4.401 -6.494 1.00 91.44 120 VAL A C 1
ATOM 947 O O . VAL A 1 120 ? -3.111 4.266 -7.707 1.00 91.44 120 VAL A O 1
ATOM 950 N N . ASP A 1 121 ? -2.171 5.243 -5.931 1.00 91.81 121 ASP A N 1
ATOM 951 C CA . ASP A 1 121 ? -1.126 5.959 -6.660 1.00 91.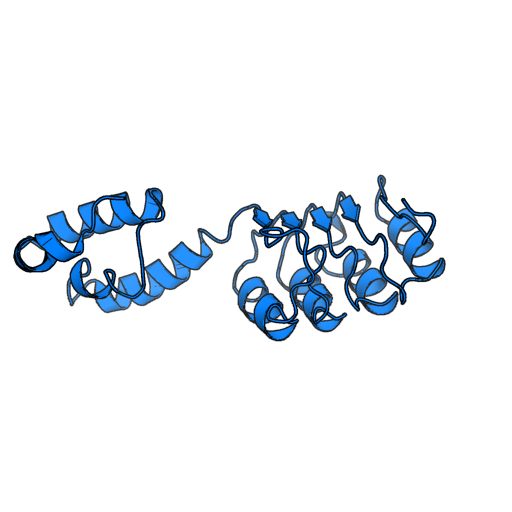81 121 ASP A CA 1
ATOM 952 C C . ASP A 1 121 ? 0.234 5.644 -6.047 1.00 91.81 121 ASP A C 1
ATOM 954 O O . ASP A 1 121 ? 0.561 6.118 -4.957 1.00 91.81 121 ASP A O 1
ATOM 958 N N . PHE A 1 122 ? 1.040 4.865 -6.760 1.00 92.62 122 PHE A N 1
ATOM 959 C CA . PHE A 1 122 ? 2.427 4.554 -6.411 1.00 92.62 122 PHE A CA 1
ATOM 960 C C . PHE A 1 122 ? 3.399 5.084 -7.473 1.00 92.62 122 PHE A C 1
ATOM 962 O O . PHE A 1 122 ? 4.475 4.527 -7.674 1.00 92.62 122 PHE A O 1
ATOM 969 N N . SER A 1 123 ? 3.046 6.179 -8.148 1.00 92.19 123 SER A N 1
ATOM 970 C CA . SER A 1 123 ? 3.907 6.822 -9.145 1.00 92.19 123 SER A CA 1
ATOM 971 C C . SER A 1 123 ? 5.262 7.243 -8.561 1.00 92.19 123 SER A C 1
ATOM 973 O O . SER A 1 123 ? 5.323 7.763 -7.448 1.00 92.19 123 SER A O 1
ATOM 975 N N . ALA A 1 124 ? 6.343 7.125 -9.334 1.00 90.62 124 ALA A N 1
ATOM 976 C CA . ALA A 1 124 ? 7.716 7.418 -8.897 1.00 90.62 124 ALA A CA 1
ATOM 977 C C . ALA A 1 124 ? 8.157 6.607 -7.655 1.00 90.62 124 ALA A C 1
ATOM 979 O O . ALA A 1 124 ? 8.720 7.151 -6.698 1.00 90.62 124 ALA A O 1
ATOM 980 N N . THR A 1 125 ? 7.889 5.301 -7.677 1.00 92.06 125 THR A N 1
ATOM 981 C CA . THR A 1 125 ? 8.353 4.317 -6.684 1.00 92.06 125 THR A CA 1
ATOM 982 C C . THR A 1 125 ? 9.165 3.213 -7.368 1.00 92.06 125 THR A C 1
ATOM 984 O O . THR A 1 125 ? 9.316 3.216 -8.590 1.00 92.06 125 THR A O 1
ATOM 987 N N . GLN A 1 126 ? 9.679 2.254 -6.593 1.00 94.38 126 GLN A N 1
ATOM 988 C CA . GLN A 1 126 ? 10.440 1.109 -7.110 1.00 94.38 126 GLN A CA 1
ATOM 989 C C . GLN A 1 126 ? 9.555 -0.122 -7.362 1.00 94.38 126 GLN A C 1
ATOM 991 O O . GLN A 1 126 ? 10.075 -1.222 -7.559 1.00 94.38 126 GLN A O 1
ATOM 996 N N . VAL A 1 127 ? 8.228 0.052 -7.360 1.00 95.38 127 VAL A N 1
ATOM 997 C CA . VAL A 1 127 ? 7.263 -0.988 -7.734 1.00 95.38 127 VAL A CA 1
ATOM 998 C C . VAL A 1 127 ? 7.507 -1.417 -9.182 1.00 95.38 127 VAL A C 1
ATOM 1000 O O . VAL A 1 127 ? 7.690 -0.593 -10.081 1.00 95.38 127 VAL A O 1
ATOM 1003 N N . SER A 1 128 ? 7.533 -2.726 -9.395 1.00 95.12 128 SER A N 1
ATOM 1004 C CA . SER A 1 128 ? 7.738 -3.368 -10.683 1.00 95.12 128 SER A CA 1
ATOM 1005 C C . SER A 1 128 ? 6.421 -3.855 -11.280 1.00 95.12 128 SER A C 1
ATOM 1007 O O . SER A 1 128 ? 5.376 -3.886 -10.625 1.00 95.12 128 SER A O 1
ATOM 1009 N N . HIS A 1 129 ? 6.482 -4.318 -12.528 1.00 93.75 129 HIS A N 1
ATOM 1010 C CA . HIS A 1 129 ? 5.366 -5.014 -13.166 1.00 93.75 129 HIS A CA 1
ATOM 1011 C C . HIS A 1 129 ? 4.801 -6.169 -12.315 1.00 93.75 129 HIS A C 1
ATOM 1013 O O . HIS A 1 129 ? 3.600 -6.418 -12.367 1.00 93.75 129 HIS A O 1
ATOM 1019 N N . SER A 1 130 ? 5.621 -6.843 -11.499 1.00 94.69 130 SER A N 1
ATOM 1020 C CA . SER A 1 130 ? 5.153 -7.929 -10.627 1.00 94.69 130 SER A CA 1
ATOM 1021 C C . SER A 1 130 ? 4.225 -7.417 -9.521 1.00 94.69 130 SER A C 1
ATOM 1023 O O . SER A 1 130 ? 3.172 -8.008 -9.284 1.00 94.69 130 SER A O 1
ATOM 1025 N N . GLY A 1 131 ? 4.556 -6.284 -8.891 1.00 94.38 131 GLY A N 1
ATOM 1026 C CA . GLY A 1 131 ? 3.684 -5.640 -7.905 1.00 94.38 131 GLY A CA 1
ATOM 1027 C C . GLY A 1 131 ? 2.355 -5.184 -8.509 1.00 94.38 131 GLY A C 1
ATOM 1028 O O . GLY A 1 131 ? 1.306 -5.343 -7.886 1.00 94.38 131 GLY A O 1
ATOM 1029 N N . VAL A 1 132 ? 2.383 -4.690 -9.751 1.00 93.88 132 VAL A N 1
ATOM 1030 C CA . VAL A 1 132 ? 1.169 -4.301 -10.485 1.00 93.88 132 VAL A CA 1
ATOM 1031 C C . VAL A 1 132 ? 0.278 -5.507 -10.781 1.00 93.88 132 VAL A C 1
ATOM 1033 O O . VAL A 1 132 ? -0.921 -5.451 -10.524 1.00 93.88 132 VAL A O 1
ATOM 1036 N N . VAL A 1 133 ? 0.848 -6.614 -11.265 1.00 93.06 133 VAL A N 1
ATOM 1037 C CA . VAL A 1 133 ? 0.088 -7.846 -11.538 1.00 93.06 133 VAL A CA 1
ATOM 1038 C C . VAL A 1 133 ? -0.584 -8.365 -10.268 1.00 93.06 133 VAL A C 1
ATOM 1040 O O . VAL A 1 133 ? -1.760 -8.720 -10.300 1.00 93.06 133 VAL A O 1
ATOM 1043 N N . VAL A 1 134 ? 0.120 -8.362 -9.135 1.00 93.25 134 VAL A N 1
ATOM 1044 C CA . VAL A 1 134 ? -0.447 -8.749 -7.833 1.00 93.25 134 VAL A CA 1
ATOM 1045 C C . VAL A 1 134 ? -1.615 -7.850 -7.432 1.00 93.25 134 VAL A C 1
ATOM 1047 O O . VAL A 1 134 ? -2.625 -8.345 -6.939 1.00 93.25 134 VAL A O 1
ATOM 1050 N N . LEU A 1 135 ? -1.503 -6.539 -7.648 1.00 92.94 135 LEU A N 1
ATOM 1051 C CA . LEU A 1 135 ? -2.568 -5.592 -7.325 1.00 92.94 135 LEU A CA 1
ATOM 1052 C C . LEU A 1 135 ? -3.863 -5.891 -8.098 1.00 92.94 135 LEU A C 1
ATOM 1054 O O . LEU A 1 135 ? -4.946 -5.815 -7.523 1.00 92.94 135 LEU A O 1
ATOM 1058 N N . VAL A 1 136 ? -3.752 -6.249 -9.381 1.00 92.25 136 VAL A N 1
ATOM 1059 C CA . VAL A 1 136 ? -4.913 -6.488 -10.262 1.00 92.25 136 VAL A CA 1
ATOM 1060 C C . VAL A 1 136 ? -5.366 -7.948 -10.329 1.00 92.25 136 VAL A C 1
ATOM 1062 O O . VAL A 1 136 ? -6.401 -8.236 -10.912 1.00 92.25 136 VAL A O 1
ATOM 1065 N N . SER A 1 137 ? -4.632 -8.875 -9.713 1.00 91.44 137 SER A N 1
ATOM 1066 C CA . SER A 1 137 ? -5.039 -10.286 -9.565 1.00 91.44 137 SER A CA 1
ATOM 1067 C C . SER A 1 137 ? -5.370 -10.677 -8.122 1.00 91.44 137 SER A C 1
ATOM 1069 O O . SER A 1 137 ? -5.879 -11.769 -7.875 1.00 91.44 137 SER A O 1
ATOM 1071 N N . GLY A 1 138 ? -5.069 -9.803 -7.160 1.00 87.62 138 GLY A N 1
ATOM 1072 C CA . GLY A 1 138 ? -5.276 -10.039 -5.739 1.00 87.62 138 GLY A CA 1
ATOM 1073 C C . GLY A 1 138 ? -6.708 -9.766 -5.256 1.00 87.62 138 GLY A C 1
ATOM 1074 O O . GLY A 1 138 ? -7.564 -9.324 -6.021 1.00 87.62 138 GLY A O 1
ATOM 1075 N N . PRO A 1 139 ? -6.973 -9.967 -3.952 1.00 88.31 139 PRO A N 1
ATOM 1076 C CA . PRO A 1 139 ? -8.303 -9.815 -3.352 1.00 88.31 139 PRO A CA 1
ATOM 1077 C C . PRO A 1 139 ? -8.970 -8.444 -3.545 1.00 88.31 139 PRO A C 1
ATOM 1079 O O . PRO A 1 139 ? -10.195 -8.345 -3.481 1.00 88.31 139 PRO A O 1
ATOM 1082 N N . CYS A 1 140 ? -8.195 -7.377 -3.756 1.00 88.38 140 CYS A N 1
ATOM 1083 C CA . CYS A 1 140 ? -8.740 -6.044 -4.010 1.00 88.38 140 CYS A CA 1
ATOM 1084 C C . CYS A 1 140 ? -9.185 -5.811 -5.463 1.00 88.38 140 CYS A C 1
ATOM 1086 O O . CYS A 1 140 ? -9.866 -4.819 -5.711 1.00 88.38 140 CYS A O 1
ATOM 1088 N N . ALA A 1 141 ? -8.819 -6.684 -6.409 1.00 88.94 141 ALA A N 1
ATOM 1089 C CA . ALA A 1 141 ? -8.990 -6.457 -7.846 1.00 88.94 141 ALA A CA 1
ATOM 1090 C C . ALA A 1 141 ? -10.443 -6.171 -8.253 1.00 88.94 141 ALA A C 1
ATOM 1092 O O . ALA A 1 141 ? -10.685 -5.268 -9.043 1.00 88.94 141 ALA A O 1
ATOM 1093 N N . GLU A 1 142 ? -11.414 -6.871 -7.656 1.00 86.69 142 GLU A N 1
ATOM 1094 C CA . GLU A 1 142 ? -12.846 -6.690 -7.953 1.00 86.69 142 GLU A CA 1
ATOM 1095 C C . GLU A 1 142 ? -13.378 -5.292 -7.612 1.00 86.69 142 GLU A C 1
ATOM 1097 O O . GLU A 1 142 ? -14.420 -4.880 -8.120 1.00 86.69 142 GLU A O 1
ATOM 1102 N N . LYS A 1 143 ? -12.700 -4.583 -6.706 1.00 87.88 143 LYS A N 1
ATOM 1103 C CA . LYS A 1 143 ? -13.106 -3.256 -6.231 1.00 87.88 143 LYS A CA 1
ATOM 1104 C C . LYS A 1 143 ? -12.205 -2.145 -6.729 1.00 87.88 143 LYS A C 1
ATOM 1106 O O . LYS A 1 143 ? -12.572 -0.984 -6.600 1.00 87.88 143 LYS A O 1
ATOM 1111 N N . LEU A 1 144 ? -11.038 -2.482 -7.262 1.00 88.50 144 LEU A N 1
ATOM 1112 C CA . LEU A 1 144 ? -10.103 -1.493 -7.751 1.00 88.50 144 LEU A CA 1
ATOM 1113 C C . LEU A 1 144 ? -10.743 -0.760 -8.941 1.00 88.50 144 LEU A C 1
ATOM 1115 O O . LEU A 1 144 ? -11.253 -1.375 -9.870 1.00 88.50 144 LEU A O 1
ATOM 1119 N N . GLU A 1 145 ? -10.749 0.565 -8.887 1.00 89.00 145 GLU A N 1
ATOM 1120 C CA . GLU A 1 145 ? -11.308 1.456 -9.907 1.00 89.00 145 GLU A CA 1
ATOM 1121 C C . GLU A 1 145 ? -10.200 2.200 -10.653 1.00 89.00 145 GLU A C 1
ATOM 1123 O O . GLU A 1 145 ? -10.325 2.467 -11.848 1.00 89.00 145 GLU A O 1
ATOM 1128 N N . GLU A 1 146 ? -9.121 2.553 -9.947 1.00 89.56 146 GLU A N 1
ATOM 1129 C CA . GLU A 1 146 ? -8.099 3.460 -10.457 1.00 89.56 146 GLU A CA 1
ATOM 1130 C C . GLU A 1 146 ? -6.705 3.104 -9.928 1.00 89.56 146 GLU A C 1
ATOM 1132 O O . GLU A 1 146 ? -6.497 2.909 -8.727 1.00 89.56 146 GLU A O 1
ATOM 1137 N N . THR A 1 147 ? -5.719 3.070 -10.824 1.00 91.50 147 THR A N 1
ATOM 1138 C CA . THR A 1 147 ? -4.307 2.928 -10.455 1.00 91.50 147 THR A CA 1
ATOM 1139 C C . THR A 1 147 ? -3.439 3.930 -11.206 1.00 91.50 147 THR A C 1
ATOM 1141 O O . THR A 1 147 ? -3.617 4.147 -12.408 1.00 91.50 147 THR A O 1
ATOM 1144 N N . HIS A 1 148 ? -2.511 4.562 -10.486 1.00 91.88 148 HIS A N 1
ATOM 1145 C CA . HIS A 1 148 ? -1.521 5.491 -11.028 1.00 91.88 148 HIS A CA 1
ATOM 1146 C C . HIS A 1 148 ? -0.130 4.916 -10.790 1.00 91.88 148 HIS A C 1
ATOM 1148 O O . HIS A 1 148 ? 0.285 4.686 -9.650 1.00 91.88 148 HIS A O 1
ATOM 1154 N N . MET A 1 149 ? 0.595 4.702 -11.884 1.00 91.12 149 MET A N 1
ATOM 1155 C CA . MET A 1 149 ? 1.920 4.073 -11.878 1.00 91.12 149 MET A CA 1
ATOM 1156 C C . MET A 1 149 ? 2.921 4.823 -12.769 1.00 91.12 149 MET A C 1
ATOM 1158 O O . MET A 1 149 ? 3.870 4.244 -13.296 1.00 91.12 149 MET A O 1
ATOM 1162 N N . GLY A 1 150 ? 2.713 6.132 -12.944 1.00 89.88 150 GLY A N 1
ATOM 1163 C CA . GLY A 1 150 ? 3.586 6.986 -13.748 1.00 89.88 150 GLY A CA 1
ATOM 1164 C C . GLY A 1 150 ? 5.001 7.063 -13.175 1.00 89.88 150 GLY A C 1
ATOM 1165 O O . GLY A 1 150 ? 5.200 6.989 -11.960 1.00 89.88 150 GLY A O 1
ATOM 1166 N N . TYR A 1 151 ? 6.001 7.228 -14.042 1.00 88.12 151 TYR A N 1
ATOM 1167 C CA . TYR A 1 151 ? 7.417 7.329 -13.650 1.00 88.12 151 TYR A CA 1
ATOM 1168 C C . TYR A 1 151 ? 7.960 6.126 -12.845 1.00 88.12 151 TYR A C 1
ATOM 1170 O O . TYR A 1 151 ? 8.990 6.247 -12.182 1.00 88.12 151 TYR A O 1
ATOM 1178 N N . CYS A 1 152 ? 7.288 4.970 -12.873 1.00 89.44 152 CYS A N 1
ATOM 1179 C CA . CYS A 1 152 ? 7.816 3.731 -12.302 1.00 89.44 152 CYS A CA 1
ATOM 1180 C C . CYS A 1 152 ? 8.692 3.038 -13.349 1.00 89.44 152 CYS A C 1
ATOM 1182 O O . CYS A 1 152 ? 8.190 2.511 -14.339 1.00 89.44 152 CYS A O 1
ATOM 1184 N N . VAL A 1 153 ? 10.008 3.034 -13.133 1.00 88.62 153 VAL A N 1
ATOM 1185 C CA . VAL A 1 153 ? 10.992 2.585 -14.140 1.00 88.62 153 VAL A CA 1
ATOM 1186 C C . VAL A 1 153 ? 10.978 1.074 -14.400 1.00 88.62 153 VAL A C 1
ATOM 1188 O O . VAL A 1 153 ? 11.483 0.620 -15.418 1.00 88.62 153 VAL A O 1
ATOM 1191 N N . ASN A 1 154 ? 10.382 0.300 -13.488 1.00 91.69 154 ASN A N 1
ATOM 1192 C CA . ASN A 1 154 ? 10.333 -1.164 -13.536 1.00 91.69 154 ASN A CA 1
ATOM 1193 C C . ASN A 1 154 ? 8.967 -1.714 -14.006 1.00 91.69 154 ASN A C 1
ATOM 1195 O O . ASN A 1 154 ? 8.721 -2.925 -13.927 1.00 91.69 154 ASN A O 1
ATOM 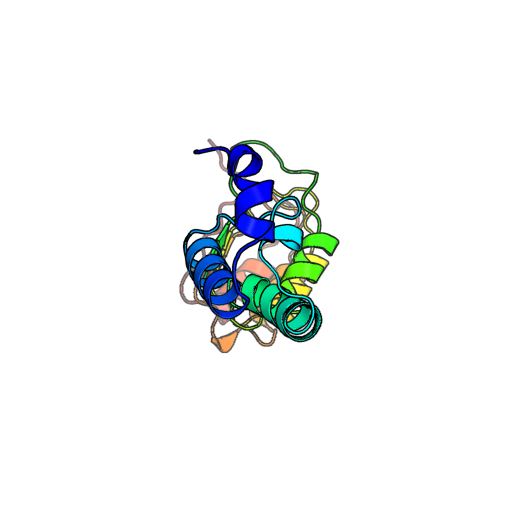1199 N N . VAL A 1 155 ? 8.063 -0.835 -14.456 1.00 90.31 155 VAL A N 1
ATOM 1200 C CA . VAL A 1 155 ? 6.742 -1.187 -14.999 1.00 90.31 155 VAL A CA 1
ATOM 1201 C C . VAL A 1 155 ? 6.848 -1.327 -16.516 1.00 90.31 155 VAL A C 1
ATOM 1203 O O . VAL A 1 155 ? 7.367 -0.445 -17.191 1.00 90.31 155 VAL A O 1
ATOM 1206 N N . THR A 1 156 ? 6.358 -2.450 -17.039 1.00 89.69 156 THR A N 1
ATOM 1207 C CA . THR A 1 156 ? 6.410 -2.809 -18.464 1.00 89.69 156 THR A CA 1
ATOM 1208 C C . THR A 1 156 ? 5.015 -2.800 -19.083 1.00 89.69 156 THR A C 1
ATOM 1210 O O . THR A 1 156 ? 4.017 -2.822 -18.361 1.00 89.69 156 THR A O 1
ATOM 1213 N N . ASP A 1 157 ? 4.932 -2.864 -20.412 1.00 86.19 157 ASP A N 1
ATOM 1214 C CA . ASP A 1 157 ? 3.656 -2.908 -21.145 1.00 86.19 157 ASP A CA 1
ATOM 1215 C C . ASP A 1 157 ? 2.746 -4.056 -20.686 1.00 86.19 157 ASP A C 1
ATOM 1217 O O . ASP A 1 157 ? 1.537 -3.887 -20.584 1.00 86.19 157 ASP A O 1
ATOM 1221 N N . LYS A 1 158 ? 3.321 -5.193 -20.271 1.00 85.19 158 LYS A N 1
ATOM 1222 C CA . LYS A 1 158 ? 2.560 -6.319 -19.702 1.00 85.19 158 LYS A CA 1
ATOM 1223 C C . LYS A 1 158 ? 1.777 -5.941 -18.447 1.00 85.19 158 LYS A C 1
ATOM 1225 O O . LYS A 1 158 ? 0.687 -6.456 -18.220 1.00 85.19 158 LYS A O 1
ATOM 1230 N N . ALA A 1 159 ? 2.334 -5.070 -17.607 1.00 88.00 159 ALA A N 1
ATOM 1231 C CA . ALA A 1 159 ? 1.612 -4.569 -16.444 1.00 88.00 159 ALA A CA 1
ATOM 1232 C C . ALA A 1 159 ? 0.450 -3.673 -16.872 1.00 88.00 159 ALA A C 1
ATOM 1234 O O . ALA A 1 159 ? -0.630 -3.769 -16.300 1.00 88.00 159 ALA A O 1
ATOM 1235 N N . VAL A 1 160 ? 0.651 -2.838 -17.894 1.00 87.06 160 VAL A N 1
ATOM 1236 C CA . VAL A 1 160 ? -0.405 -1.989 -18.457 1.00 87.06 160 VAL A CA 1
ATOM 1237 C C . VAL A 1 160 ? -1.532 -2.850 -19.031 1.00 87.06 160 VAL A C 1
ATOM 1239 O O . VAL A 1 160 ? -2.689 -2.625 -18.690 1.00 87.06 160 VAL A O 1
ATOM 1242 N N . GLU A 1 161 ? -1.209 -3.880 -19.813 1.00 88.06 161 GLU A N 1
ATOM 1243 C CA . GLU A 1 161 ? -2.178 -4.852 -20.340 1.00 88.06 161 GLU A CA 1
ATOM 1244 C C . GLU A 1 161 ? -2.954 -5.561 -19.222 1.00 88.06 161 GLU A C 1
ATOM 1246 O O . GLU A 1 161 ? -4.181 -5.644 -19.278 1.00 88.06 161 GLU A O 1
ATOM 1251 N N . ALA A 1 162 ? -2.261 -6.023 -18.175 1.00 89.38 162 ALA A N 1
ATOM 1252 C CA . ALA A 1 162 ? -2.898 -6.668 -17.027 1.00 89.38 162 ALA A CA 1
ATOM 1253 C C . ALA A 1 162 ? -3.872 -5.726 -16.305 1.00 89.38 162 ALA A C 1
ATOM 1255 O O . ALA A 1 162 ? -4.950 -6.147 -15.890 1.00 89.38 162 ALA A O 1
ATOM 1256 N N . VAL A 1 163 ? -3.517 -4.446 -16.178 1.00 88.06 163 VAL A N 1
ATOM 1257 C CA . VAL A 1 163 ? -4.406 -3.442 -15.590 1.00 88.06 163 VAL A CA 1
ATOM 1258 C C . VAL A 1 163 ? -5.604 -3.183 -16.502 1.00 88.06 163 VAL A C 1
ATOM 1260 O O . VAL A 1 163 ? -6.723 -3.151 -16.004 1.00 88.06 163 VAL A O 1
ATOM 1263 N N . LEU A 1 164 ? -5.410 -3.046 -17.816 1.00 86.56 164 LEU A N 1
ATOM 1264 C CA . LEU A 1 164 ? -6.494 -2.819 -18.785 1.00 86.56 164 LEU A CA 1
ATOM 1265 C C . LEU A 1 164 ? -7.488 -3.987 -18.873 1.00 86.56 164 LEU A C 1
ATOM 1267 O O . LEU A 1 164 ? -8.646 -3.781 -19.228 1.00 86.56 164 LEU A O 1
ATOM 1271 N N . ALA A 1 165 ? -7.059 -5.202 -18.529 1.00 86.38 165 ALA A N 1
ATOM 1272 C CA . ALA A 1 165 ? -7.943 -6.361 -18.440 1.00 86.38 165 ALA A CA 1
ATOM 1273 C C . ALA A 1 165 ? -8.918 -6.294 -17.247 1.00 86.38 165 ALA A C 1
ATOM 1275 O O . ALA A 1 165 ? -9.937 -6.983 -17.253 1.00 86.38 165 ALA A O 1
ATOM 1276 N N . VAL A 1 166 ? -8.610 -5.482 -16.230 1.00 84.19 166 VAL A N 1
ATOM 1277 C CA . VAL A 1 166 ? -9.346 -5.430 -14.955 1.00 84.19 166 VAL A CA 1
ATOM 1278 C C . VAL A 1 166 ? -10.014 -4.070 -14.743 1.00 84.19 166 VAL A C 1
ATOM 1280 O O . VAL A 1 166 ? -11.175 -4.002 -14.342 1.00 84.19 166 VAL A O 1
ATOM 1283 N N . LEU A 1 167 ? -9.308 -2.980 -15.038 1.00 80.38 167 LEU A N 1
ATOM 1284 C CA . LEU A 1 167 ? -9.739 -1.607 -14.797 1.00 80.38 167 LEU A CA 1
ATOM 1285 C C . LEU A 1 167 ? -10.210 -0.927 -16.080 1.00 80.38 167 LEU A C 1
ATOM 1287 O O . LEU A 1 167 ? -9.613 -1.068 -17.144 1.00 80.38 167 LEU A O 1
ATOM 1291 N N . ARG A 1 168 ? -11.246 -0.092 -15.950 1.00 64.94 168 ARG A N 1
ATOM 1292 C CA . ARG A 1 168 ? -11.745 0.749 -17.052 1.00 64.94 168 ARG A CA 1
ATOM 1293 C C . ARG A 1 168 ? -10.951 2.047 -17.243 1.00 64.94 168 ARG A C 1
ATOM 1295 O O . ARG A 1 168 ? -11.055 2.649 -18.306 1.00 64.94 168 ARG A O 1
ATOM 1302 N N . TYR A 1 169 ? -10.179 2.476 -16.241 1.00 61.84 169 TYR A N 1
ATOM 1303 C CA . TYR A 1 169 ? -9.401 3.718 -16.265 1.00 61.84 169 TYR A CA 1
ATOM 1304 C C . TYR A 1 169 ? -7.976 3.487 -15.750 1.00 61.84 169 TYR A C 1
ATOM 1306 O O . TYR A 1 169 ? -7.779 2.999 -14.637 1.00 61.84 169 TYR A O 1
ATOM 1314 N N . VAL A 1 170 ? -6.979 3.863 -16.556 1.00 62.41 170 VAL A N 1
ATOM 1315 C CA . VAL A 1 170 ? -5.552 3.717 -16.232 1.00 62.41 170 VAL A CA 1
ATOM 1316 C C . VAL A 1 170 ? -4.832 5.026 -16.520 1.00 62.41 170 VAL A C 1
ATOM 1318 O O . VAL A 1 170 ? -4.877 5.520 -17.645 1.00 62.41 170 VAL A O 1
ATOM 1321 N N . TYR A 1 171 ? -4.135 5.562 -15.517 1.00 63.78 171 TYR A N 1
ATOM 1322 C CA . TYR A 1 171 ? -3.230 6.696 -15.692 1.00 63.78 171 TYR A CA 1
ATOM 1323 C C . TYR A 1 171 ? -1.788 6.190 -15.651 1.00 63.78 171 TYR A C 1
ATOM 1325 O O . TYR A 1 171 ? -1.183 6.000 -14.592 1.00 63.78 171 TYR A O 1
ATOM 1333 N N . TYR A 1 172 ? -1.247 5.950 -16.843 1.00 60.84 172 TYR A N 1
ATOM 1334 C CA . TYR A 1 172 ? 0.155 5.625 -17.065 1.00 60.84 172 TYR A CA 1
ATOM 1335 C C . TYR A 1 172 ? 0.800 6.755 -17.865 1.00 60.84 172 TYR A C 1
ATOM 1337 O O . TYR A 1 172 ? 0.355 7.070 -18.965 1.00 60.84 172 TYR A O 1
ATOM 1345 N N . SER A 1 173 ? 1.840 7.370 -17.307 1.00 55.84 173 SER A N 1
ATOM 1346 C CA . SER A 1 173 ? 2.739 8.254 -18.046 1.00 55.84 173 SER A CA 1
ATOM 1347 C C . SER A 1 173 ? 4.104 7.576 -18.128 1.00 55.84 173 SER A C 1
ATOM 1349 O O . SER A 1 173 ? 4.795 7.437 -17.107 1.00 55.84 173 SER A O 1
ATOM 1351 N N . SER A 1 174 ? 4.476 7.142 -19.337 1.00 53.47 174 SER A N 1
ATOM 1352 C CA . SER A 1 174 ? 5.870 6.868 -19.698 1.00 53.47 174 SER A CA 1
ATOM 1353 C C . SER A 1 174 ? 6.704 8.145 -19.516 1.00 53.47 174 SER A C 1
ATOM 1355 O O . SER A 1 174 ? 6.151 9.225 -19.320 1.00 53.47 174 SER A O 1
ATOM 1357 N N . MET A 1 175 ? 8.034 8.025 -19.514 1.00 44.47 175 MET A N 1
ATOM 1358 C CA . MET A 1 175 ? 9.011 9.086 -19.194 1.00 44.47 175 MET A CA 1
ATOM 1359 C C . MET A 1 175 ? 9.004 10.347 -20.093 1.00 44.47 175 MET A C 1
ATOM 1361 O O . MET A 1 175 ? 10.009 11.049 -20.149 1.00 44.47 175 MET A O 1
ATOM 1365 N N . ASP A 1 176 ? 7.906 10.709 -20.744 1.00 34.59 176 ASP A N 1
ATOM 1366 C CA . ASP A 1 176 ? 7.814 11.993 -21.431 1.00 34.59 176 ASP A CA 1
ATOM 1367 C C . ASP A 1 176 ? 7.360 13.069 -20.433 1.00 34.59 176 ASP A C 1
ATOM 1369 O O . ASP A 1 176 ? 6.192 13.198 -20.063 1.00 34.59 176 ASP A O 1
ATOM 1373 N N . ALA A 1 177 ? 8.371 13.770 -19.918 1.00 31.58 177 ALA A N 1
ATOM 1374 C CA . ALA A 1 177 ? 8.299 14.892 -18.985 1.00 31.58 177 ALA A CA 1
ATOM 1375 C C . ALA A 1 177 ? 7.517 16.096 -19.566 1.00 31.58 177 ALA A C 1
ATOM 1377 O O . ALA A 1 177 ? 7.296 16.178 -20.778 1.00 31.58 177 ALA A O 1
ATOM 1378 N N . PRO A 1 178 ? 7.091 17.046 -18.713 1.00 33.09 178 PRO A N 1
ATOM 1379 C CA . PRO A 1 178 ? 8.041 18.022 -18.154 1.00 33.09 178 PRO A CA 1
ATOM 1380 C C . PRO A 1 178 ? 8.272 17.909 -16.642 1.00 33.09 178 PRO A C 1
ATOM 1382 O O . PRO A 1 178 ? 7.313 17.599 -15.897 1.00 33.09 178 PRO A O 1
#

Secondary structure (DSSP, 8-state):
---GGGGHHHHHTS-HHHHHHHHHHHHHTT---TTTHHHH--HHHHHHHHHHHHHHHTTS--SEEE----SS--SS--HHHHHHHHTT-TT--EEE-TT-TT--HHHHHHHHHH---SEEE-TTSS-BHHHHHHHHHSTTTTT--EEE-TT-TB--HHHHHHHHTT-SEEE---S---

InterPro domains:
  IPR006553 Leucine-rich repeat, cysteine-containing subtype [SM00367] (89-114)
  IPR006553 Leucine-rich repeat, cysteine-containing subtype [SM00367] (141-166)
  IPR032675 Leucine-rich repeat domain superfamily [G3DSA:3.80.10.10] (9-175)

Organism: Monodon monoceros (NCBI:txid40151)

Radius of gyration: 20.04 Å; chains: 1; bounding box: 30×36×60 Å

Sequence (178 aa):
MKNISRYITDIKLLPPNIKDRLFKIMSVQGQITHSNISEILHPESKLEIYKAVIFQILLSCTYKLNLNSSKENRISITSKGIKAVASPCSYLHEASLKRCFNLTDEGVLALALNCRLLKVDFSATQVSHSGVVVLVSGPCAEKLEETHMGYCVNVTDKAVEAVLAVLRYVYYSSMDAP